Protein AF-C7JFH0-F1 (afdb_monomer_lite)

Radius of gyration: 18.7 Å; chains: 1; bounding box: 42×17×59 Å

pLDDT: mean 82.75, std 14.18, range [43.28, 97.19]

Secondary structure (DSSP, 8-state):
-PPPPHHHHHHHHHHHHHHHHHHHHHHHHHHHHHHHSTTPPTTHHHHHHHHHHHHHHHHHHHHHHHHHHHHHHHHHHHHTT-

Foldseek 3Di:
DPPDDPLVVLLVLLVVLVVVLVVLVVVLVVLVVVLPPPDDDPPSNVVSVVSSVVSVVVSVVSNVSSVVSVVVSVVVVVVVVD

Sequence (82 aa):
MSKMPTDIILIDQAACLDEIQNAMLMMMRELYERMDEQGDPAPTHANAAAWGDGLSWLARSVGNVRDNLKQVAASETKGSAR

Structure (mmCIF, N/CA/C/O backbone):
data_AF-C7JFH0-F1
#
_entry.id   AF-C7JFH0-F1
#
loop_
_atom_site.group_PDB
_atom_site.id
_atom_site.type_symbol
_atom_site.label_atom_id
_atom_site.label_alt_id
_atom_site.label_comp_id
_atom_site.label_asym_id
_atom_site.label_entity_id
_atom_site.label_seq_id
_atom_site.pdbx_PDB_ins_code
_atom_site.Cartn_x
_atom_site.Cartn_y
_atom_site.Cartn_z
_atom_site.occupancy
_atom_site.B_iso_or_equiv
_atom_site.auth_seq_id
_atom_site.auth_comp_id
_atom_site.auth_asym_id
_atom_site.auth_atom_id
_atom_site.pdbx_PDB_model_num
ATOM 1 N N . MET A 1 1 ? -26.073 9.680 19.357 1.00 43.28 1 MET A N 1
ATOM 2 C CA . MET A 1 1 ? -25.231 8.951 18.387 1.00 43.28 1 MET A CA 1
ATOM 3 C C . MET A 1 1 ? -24.496 7.873 19.156 1.00 43.28 1 MET A C 1
ATOM 5 O O . MET A 1 1 ? -23.769 8.220 20.080 1.00 43.28 1 MET A O 1
ATOM 9 N N . SER A 1 2 ? -24.753 6.597 18.864 1.00 51.78 2 SER A N 1
ATOM 10 C CA . SER A 1 2 ? -23.974 5.505 19.457 1.00 51.78 2 SER A CA 1
ATOM 11 C C . SER A 1 2 ? -22.539 5.648 18.952 1.00 51.78 2 SER A C 1
ATOM 13 O O . SER A 1 2 ? -22.334 5.674 17.739 1.00 51.78 2 SER A O 1
ATOM 15 N N . LYS A 1 3 ? -21.565 5.856 19.844 1.00 65.62 3 LYS A N 1
ATOM 16 C CA . LYS A 1 3 ? -20.151 5.863 19.448 1.00 65.62 3 LYS A CA 1
ATOM 17 C C . LYS A 1 3 ? -19.824 4.447 18.989 1.00 65.62 3 LYS A C 1
ATOM 19 O O . LYS A 1 3 ? -20.008 3.515 19.769 1.00 65.62 3 LYS A O 1
ATOM 24 N N . MET A 1 4 ? -19.401 4.287 17.735 1.00 71.88 4 MET A N 1
ATOM 25 C CA . MET A 1 4 ? -18.866 3.003 17.292 1.00 71.88 4 MET A CA 1
ATOM 26 C C . MET A 1 4 ? -17.692 2.625 18.204 1.00 71.88 4 MET A C 1
ATOM 28 O O . MET A 1 4 ? -16.878 3.504 18.509 1.00 71.88 4 MET A O 1
ATOM 32 N N . PRO A 1 5 ? -17.630 1.368 18.667 1.00 81.44 5 PRO A N 1
ATOM 33 C CA . PRO A 1 5 ? -16.486 0.862 19.408 1.00 81.44 5 PRO A CA 1
ATOM 34 C C . PRO A 1 5 ? -15.179 1.137 18.645 1.00 81.44 5 PRO A C 1
ATOM 36 O O . PRO A 1 5 ? -15.098 0.918 17.434 1.00 81.44 5 PRO A O 1
ATOM 39 N N . THR A 1 6 ? -14.187 1.703 19.337 1.00 84.56 6 THR A N 1
ATOM 40 C CA . THR A 1 6 ? -12.908 2.132 18.744 1.00 84.56 6 THR A CA 1
ATOM 41 C C . THR A 1 6 ? -12.176 0.967 18.079 1.00 84.56 6 THR A C 1
ATOM 43 O O . THR A 1 6 ? -11.629 1.128 16.992 1.00 84.56 6 THR A O 1
ATOM 46 N N . ASP A 1 7 ? -12.235 -0.218 18.677 1.00 83.00 7 ASP A N 1
ATOM 47 C CA . ASP A 1 7 ? -11.675 -1.469 18.169 1.00 83.00 7 ASP A CA 1
ATOM 48 C C . ASP A 1 7 ? -12.229 -1.846 16.789 1.00 83.00 7 ASP A C 1
ATOM 50 O O . ASP A 1 7 ? -11.454 -2.209 15.905 1.00 83.00 7 ASP A O 1
ATOM 54 N N . ILE A 1 8 ? -13.537 -1.678 16.563 1.00 85.94 8 ILE A N 1
ATOM 55 C CA . ILE A 1 8 ? -14.165 -1.932 15.256 1.00 85.94 8 ILE A CA 1
ATOM 56 C C . ILE A 1 8 ? -13.588 -0.991 14.196 1.00 85.94 8 ILE A C 1
ATOM 58 O O . ILE A 1 8 ? -13.206 -1.432 13.114 1.00 85.94 8 ILE A O 1
ATOM 62 N N . ILE A 1 9 ? -13.450 0.298 14.523 1.00 89.62 9 ILE A N 1
ATOM 63 C CA . ILE A 1 9 ? -12.865 1.284 13.606 1.00 89.62 9 ILE A CA 1
ATOM 64 C C . ILE A 1 9 ? -11.413 0.910 13.284 1.00 89.62 9 ILE A C 1
ATOM 66 O O . ILE A 1 9 ? -11.011 0.949 12.124 1.00 89.62 9 ILE A O 1
ATOM 70 N N . LEU A 1 10 ? -10.618 0.532 14.288 1.00 89.75 10 LEU A N 1
ATOM 71 C CA . LEU A 1 10 ? -9.213 0.163 14.096 1.00 89.75 10 LEU A CA 1
ATOM 72 C C . LEU A 1 10 ? -9.051 -1.089 13.220 1.00 89.75 10 LEU A C 1
ATOM 74 O O . LEU A 1 10 ? -8.138 -1.135 12.393 1.00 89.75 10 LEU A O 1
ATOM 78 N N . ILE A 1 11 ? -9.934 -2.081 13.373 1.00 90.12 11 ILE A N 1
ATOM 79 C CA . ILE A 1 11 ? -9.952 -3.297 12.547 1.00 90.12 11 ILE A CA 1
ATOM 80 C C . ILE A 1 11 ? -10.284 -2.956 11.090 1.00 90.12 11 ILE A C 1
ATOM 82 O O . ILE A 1 11 ? -9.551 -3.379 10.194 1.00 90.12 11 ILE A O 1
ATOM 86 N N . ASP A 1 12 ? -11.318 -2.148 10.850 1.00 93.12 12 ASP A N 1
ATOM 87 C CA . ASP A 1 12 ? -11.711 -1.730 9.498 1.00 93.12 12 ASP A CA 1
ATOM 88 C C . ASP A 1 12 ? -10.605 -0.920 8.807 1.00 93.12 12 ASP A C 1
ATOM 90 O O . ASP A 1 12 ? -10.282 -1.152 7.640 1.00 93.12 12 ASP A O 1
ATOM 94 N N . GLN A 1 13 ? -9.958 -0.000 9.531 1.00 94.38 13 GLN A N 1
ATOM 95 C CA . GLN A 1 13 ? -8.823 0.751 8.989 1.00 94.38 13 GLN A CA 1
ATOM 96 C C . GLN A 1 13 ? -7.642 -0.170 8.658 1.00 94.38 13 GLN A C 1
ATOM 98 O O . GLN A 1 13 ? -6.995 0.004 7.627 1.00 94.38 13 GLN A O 1
ATOM 103 N N . ALA A 1 14 ? -7.370 -1.181 9.487 1.00 94.31 14 ALA A N 1
ATOM 104 C CA . ALA A 1 14 ? -6.331 -2.159 9.190 1.00 94.31 14 ALA A CA 1
ATOM 105 C C . ALA A 1 14 ? -6.661 -3.008 7.948 1.00 94.31 14 ALA A C 1
ATOM 107 O O . ALA A 1 14 ? -5.751 -3.334 7.189 1.00 94.31 14 ALA A O 1
ATOM 108 N N . ALA A 1 15 ? -7.931 -3.347 7.709 1.00 94.62 15 ALA A N 1
ATOM 109 C CA . ALA A 1 15 ? -8.347 -4.030 6.484 1.00 94.62 15 ALA A CA 1
ATOM 110 C C . ALA A 1 15 ? -8.136 -3.143 5.243 1.00 94.62 15 ALA A C 1
ATOM 112 O O . ALA A 1 15 ? -7.511 -3.576 4.280 1.00 94.62 15 ALA A O 1
ATOM 113 N N . CYS A 1 16 ? -8.539 -1.872 5.306 1.00 96.25 16 CYS A N 1
ATOM 114 C CA . CYS A 1 16 ? -8.314 -0.904 4.227 1.00 96.25 16 CYS A CA 1
ATOM 115 C C . CYS A 1 16 ? -6.818 -0.733 3.895 1.00 96.25 16 CYS A C 1
ATOM 117 O O . CYS A 1 16 ? -6.415 -0.735 2.731 1.00 96.25 16 CYS A O 1
ATOM 119 N N . LEU A 1 17 ? -5.955 -0.645 4.913 1.00 96.50 17 LEU A N 1
ATOM 120 C CA . LEU A 1 17 ? -4.507 -0.562 4.699 1.00 96.50 17 LEU A CA 1
ATOM 121 C C . LEU A 1 17 ? -3.919 -1.846 4.094 1.00 96.50 17 LEU A C 1
ATOM 123 O O . LEU A 1 17 ? -2.930 -1.766 3.368 1.00 96.50 17 LEU A O 1
ATOM 127 N N . ASP A 1 18 ? -4.513 -3.011 4.362 1.00 96.12 18 ASP A N 1
ATOM 128 C CA . ASP A 1 18 ? -4.131 -4.273 3.721 1.00 96.12 18 ASP A CA 1
ATOM 129 C C . ASP A 1 18 ? -4.415 -4.239 2.214 1.00 96.12 18 ASP A C 1
ATOM 131 O O . ASP A 1 18 ? -3.533 -4.523 1.405 1.00 96.12 18 ASP A O 1
ATOM 135 N N . GLU A 1 19 ? -5.614 -3.796 1.831 1.00 96.69 19 GLU A N 1
ATOM 136 C CA . GLU A 1 19 ? -6.013 -3.626 0.430 1.00 96.69 19 GLU A CA 1
ATOM 137 C C . GLU A 1 19 ? -5.098 -2.635 -0.302 1.00 96.69 19 GLU A C 1
ATOM 139 O O . GLU A 1 19 ? -4.613 -2.919 -1.399 1.00 96.69 19 GLU A O 1
ATOM 144 N N . ILE A 1 20 ? -4.791 -1.502 0.336 1.00 96.12 20 ILE A N 1
ATOM 145 C CA . ILE A 1 20 ? -3.870 -0.490 -0.192 1.00 96.12 20 ILE A CA 1
ATOM 146 C C . ILE A 1 20 ? -2.455 -1.066 -0.366 1.00 96.12 20 ILE A C 1
ATOM 148 O O . ILE A 1 20 ? -1.824 -0.850 -1.404 1.00 96.12 20 ILE A O 1
ATOM 152 N N . GLN A 1 21 ? -1.946 -1.811 0.622 1.00 95.75 21 GLN A N 1
ATOM 153 C CA . GLN A 1 21 ? -0.638 -2.461 0.523 1.00 95.75 21 GLN A CA 1
ATOM 154 C C . GLN A 1 21 ? -0.606 -3.456 -0.643 1.00 95.75 21 GLN A C 1
ATOM 156 O O . GLN A 1 21 ? 0.335 -3.436 -1.437 1.00 95.75 21 GLN A O 1
ATOM 161 N N . ASN A 1 22 ? -1.641 -4.285 -0.782 1.00 94.69 22 ASN A N 1
ATOM 162 C CA . ASN A 1 22 ? -1.743 -5.268 -1.858 1.00 94.69 22 ASN A CA 1
ATOM 163 C C . ASN A 1 22 ? -1.794 -4.596 -3.239 1.00 94.69 22 ASN A C 1
ATOM 165 O O . ASN A 1 22 ? -1.071 -5.014 -4.145 1.00 94.69 22 ASN A O 1
ATOM 169 N N . ALA A 1 23 ? -2.558 -3.510 -3.389 1.00 95.19 23 ALA A N 1
ATOM 170 C CA . ALA A 1 23 ? -2.598 -2.733 -4.628 1.00 95.19 23 ALA A CA 1
ATOM 171 C C . ALA A 1 23 ? -1.216 -2.165 -4.999 1.00 95.19 23 ALA A C 1
ATOM 173 O O . ALA A 1 23 ? -0.808 -2.235 -6.159 1.00 95.19 23 ALA A O 1
ATOM 174 N N . MET A 1 24 ? -0.457 -1.660 -4.020 1.00 93.94 24 MET A N 1
ATOM 175 C CA . MET A 1 24 ? 0.912 -1.186 -4.253 1.00 93.94 24 MET A CA 1
ATOM 176 C C . MET A 1 24 ? 1.857 -2.301 -4.705 1.00 93.94 24 MET A C 1
ATOM 178 O O . MET A 1 24 ? 2.643 -2.086 -5.626 1.00 93.94 24 MET A O 1
ATOM 182 N N . LEU A 1 25 ? 1.761 -3.495 -4.113 1.00 92.00 25 LEU A N 1
ATOM 183 C CA . LEU A 1 25 ? 2.563 -4.650 -4.529 1.00 92.00 25 LEU A CA 1
ATOM 184 C C . LEU A 1 25 ? 2.216 -5.108 -5.953 1.00 92.00 25 LEU A C 1
ATOM 186 O O . LEU A 1 25 ? 3.115 -5.453 -6.720 1.00 92.00 25 LEU A O 1
ATOM 190 N N . MET A 1 26 ? 0.936 -5.065 -6.334 1.00 92.31 26 MET A N 1
ATOM 191 C CA . MET A 1 26 ? 0.502 -5.369 -7.702 1.00 92.31 26 MET A CA 1
ATOM 192 C C . MET A 1 26 ? 1.040 -4.354 -8.716 1.00 92.31 26 MET A C 1
ATOM 194 O O . MET A 1 26 ? 1.565 -4.755 -9.750 1.00 92.31 26 MET A O 1
ATOM 198 N N . MET A 1 27 ? 0.970 -3.053 -8.412 1.00 89.88 27 MET A N 1
ATOM 199 C CA . MET A 1 27 ? 1.540 -2.013 -9.280 1.00 89.88 27 MET A CA 1
ATOM 200 C C . MET A 1 27 ? 3.056 -2.155 -9.426 1.00 89.88 27 MET A C 1
ATOM 202 O O . MET A 1 27 ? 3.591 -1.985 -10.516 1.00 89.88 27 MET A O 1
ATOM 206 N N . MET A 1 28 ? 3.748 -2.492 -8.338 1.00 89.12 28 MET A N 1
ATOM 207 C CA . MET A 1 28 ? 5.189 -2.723 -8.358 1.00 89.12 28 MET A CA 1
ATOM 208 C C . MET A 1 28 ? 5.553 -3.904 -9.266 1.00 89.12 28 MET A C 1
ATOM 210 O O . MET A 1 28 ? 6.492 -3.812 -10.051 1.00 89.12 28 MET A O 1
ATOM 214 N N . ARG A 1 29 ? 4.785 -4.997 -9.194 1.00 86.88 29 ARG A N 1
ATOM 215 C CA . ARG A 1 29 ? 4.953 -6.154 -10.077 1.00 86.88 29 ARG A CA 1
ATOM 216 C C . ARG A 1 29 ? 4.775 -5.776 -11.549 1.00 86.88 29 ARG A C 1
ATOM 218 O O . ARG A 1 29 ? 5.640 -6.106 -12.346 1.00 86.88 29 ARG A O 1
ATOM 225 N N . GLU A 1 30 ? 3.707 -5.055 -11.882 1.00 85.44 30 GLU A N 1
ATOM 226 C CA . GLU A 1 30 ? 3.439 -4.595 -13.253 1.00 85.44 30 GLU A CA 1
ATOM 227 C C . GLU A 1 30 ? 4.576 -3.708 -13.788 1.00 85.44 30 GLU A C 1
ATOM 229 O O . GLU A 1 30 ? 4.984 -3.838 -14.939 1.00 85.44 30 GLU A O 1
ATOM 234 N N . LEU A 1 31 ? 5.120 -2.817 -12.949 1.00 83.19 31 LEU A N 1
ATOM 235 C CA . LEU A 1 31 ? 6.254 -1.971 -13.327 1.00 83.19 31 LEU A CA 1
ATOM 236 C C . LEU A 1 31 ? 7.499 -2.797 -13.658 1.00 83.19 31 LEU A C 1
ATOM 238 O O . LEU A 1 31 ? 8.135 -2.532 -14.674 1.00 83.19 31 LEU A O 1
ATOM 242 N N . TYR A 1 32 ? 7.835 -3.795 -12.837 1.00 79.12 32 TYR A N 1
ATOM 243 C CA . TYR A 1 32 ? 8.986 -4.660 -13.104 1.00 79.12 32 TYR A CA 1
ATOM 244 C C . TYR A 1 32 ? 8.768 -5.568 -14.320 1.00 79.12 32 TYR A C 1
ATOM 246 O O . TYR A 1 32 ? 9.675 -5.702 -15.132 1.00 79.12 32 TYR A O 1
ATOM 254 N N . GLU A 1 33 ? 7.569 -6.129 -14.500 1.00 81.56 33 GLU A N 1
ATOM 255 C CA . GLU A 1 33 ? 7.250 -6.955 -15.674 1.00 81.56 33 GLU A CA 1
ATOM 256 C C . GLU A 1 33 ? 7.409 -6.152 -16.977 1.00 81.56 33 GLU A C 1
ATOM 258 O O . GLU A 1 33 ? 8.039 -6.631 -17.917 1.00 81.56 33 GLU A O 1
ATOM 263 N N . ARG A 1 34 ? 6.961 -4.889 -17.006 1.00 75.25 34 ARG A N 1
ATOM 264 C CA . ARG A 1 34 ? 7.168 -3.990 -18.158 1.00 75.25 34 ARG A CA 1
ATOM 265 C C . ARG A 1 34 ? 8.618 -3.562 -18.360 1.00 75.25 34 ARG A C 1
ATOM 267 O O . ARG A 1 34 ? 9.009 -3.273 -19.484 1.00 75.25 34 ARG A O 1
ATOM 274 N N . MET A 1 35 ? 9.419 -3.498 -17.296 1.00 70.56 35 MET A N 1
ATOM 275 C CA . MET A 1 35 ? 10.858 -3.247 -17.421 1.00 70.56 35 MET A CA 1
ATOM 276 C C . MET A 1 35 ? 11.602 -4.431 -18.043 1.00 70.56 35 MET A C 1
ATOM 278 O O . MET A 1 35 ? 12.631 -4.217 -18.677 1.00 70.56 35 MET A O 1
ATOM 282 N N . ASP A 1 36 ? 11.121 -5.657 -17.856 1.00 69.12 36 ASP A N 1
ATOM 283 C CA . ASP A 1 36 ? 11.748 -6.857 -18.417 1.00 69.12 36 ASP A CA 1
ATOM 284 C C . ASP A 1 36 ? 11.316 -7.126 -19.874 1.00 69.12 36 ASP A C 1
ATOM 286 O O . ASP A 1 36 ? 11.987 -7.873 -20.596 1.00 69.12 36 ASP A O 1
ATOM 290 N N . GLU A 1 37 ? 10.235 -6.492 -20.346 1.00 70.75 37 GLU A N 1
ATOM 291 C CA . GLU A 1 37 ? 9.837 -6.497 -21.756 1.00 70.75 37 GLU A CA 1
ATOM 292 C C . GLU A 1 37 ? 10.896 -5.765 -22.604 1.00 70.75 37 GLU A C 1
ATOM 294 O O . GLU A 1 37 ? 10.976 -4.538 -22.659 1.00 70.75 37 GLU A O 1
ATOM 299 N N . GLN A 1 38 ? 11.763 -6.546 -23.259 1.00 55.78 38 GLN A N 1
ATOM 300 C CA . GLN A 1 38 ? 12.859 -6.058 -24.100 1.00 55.78 38 GLN A CA 1
ATOM 301 C C . GLN A 1 38 ? 12.347 -5.107 -25.195 1.00 55.78 38 GLN A C 1
ATOM 303 O O . GLN A 1 38 ? 11.836 -5.547 -26.225 1.00 55.78 38 GLN A O 1
ATOM 308 N N . GLY A 1 39 ? 12.522 -3.798 -25.000 1.00 61.44 39 GLY A N 1
ATOM 309 C CA . GLY A 1 39 ? 12.164 -2.802 -26.013 1.00 61.44 39 GLY A CA 1
ATOM 310 C C . GLY A 1 39 ? 12.057 -1.354 -25.538 1.00 61.44 39 GLY A C 1
ATOM 311 O O . GLY A 1 39 ? 12.025 -0.464 -26.388 1.00 61.44 39 GLY A O 1
ATOM 312 N N . ASP A 1 40 ? 12.020 -1.090 -24.230 1.00 60.31 40 ASP A N 1
ATOM 313 C CA . ASP A 1 40 ? 11.839 0.272 -23.716 1.00 60.31 40 ASP A CA 1
ATOM 314 C C . ASP A 1 40 ? 13.170 1.070 -23.740 1.00 60.31 40 ASP A C 1
ATOM 316 O O . ASP A 1 40 ? 14.176 0.636 -23.172 1.00 60.31 40 ASP A O 1
ATOM 320 N N . PRO A 1 41 ? 13.263 2.222 -24.433 1.00 61.75 41 PRO A N 1
ATOM 321 C CA . PRO A 1 41 ? 14.496 3.005 -24.466 1.00 61.75 41 PRO A CA 1
ATOM 322 C C . PRO A 1 41 ? 14.831 3.598 -23.086 1.00 61.75 41 PRO A C 1
ATOM 324 O O . PRO A 1 41 ? 13.980 4.145 -22.391 1.00 61.75 41 PRO A O 1
ATOM 327 N N . ALA A 1 42 ? 16.106 3.593 -22.685 1.00 55.19 42 ALA A N 1
ATOM 328 C CA . ALA A 1 42 ? 16.552 4.432 -21.566 1.00 55.19 42 ALA A CA 1
ATOM 329 C C . ALA A 1 42 ? 16.207 5.904 -21.895 1.00 55.19 42 ALA A C 1
ATOM 331 O O . ALA A 1 42 ? 16.636 6.378 -22.951 1.00 55.19 42 ALA A O 1
ATOM 332 N N . PRO A 1 43 ? 15.405 6.624 -21.076 1.00 58.28 43 PRO A N 1
ATOM 333 C CA . PRO A 1 43 ? 15.430 6.661 -19.606 1.00 58.28 43 PRO A CA 1
ATOM 334 C C . PRO A 1 43 ? 14.249 5.990 -18.866 1.00 58.28 43 PRO A C 1
ATOM 336 O O . PRO A 1 43 ? 14.143 6.144 -17.645 1.00 58.28 43 PRO A O 1
ATOM 339 N N . THR A 1 44 ? 13.369 5.245 -19.543 1.00 65.12 44 THR A N 1
ATOM 340 C CA . THR A 1 44 ? 12.154 4.675 -18.925 1.00 65.12 44 THR A CA 1
ATOM 341 C C . THR A 1 44 ? 12.468 3.649 -17.824 1.00 65.12 44 THR A C 1
ATOM 343 O O . THR A 1 44 ? 11.833 3.675 -16.771 1.00 65.12 44 THR A O 1
ATOM 346 N N . HIS A 1 45 ? 13.533 2.848 -17.973 1.00 64.50 45 HIS A N 1
ATOM 347 C CA . HIS A 1 45 ? 13.990 1.896 -16.944 1.00 64.50 45 HIS A CA 1
ATOM 348 C C . HIS A 1 45 ? 14.471 2.561 -15.645 1.00 64.50 45 HIS A C 1
ATOM 350 O O . HIS A 1 45 ? 14.154 2.086 -14.558 1.00 64.50 45 HIS A O 1
ATOM 356 N N . ALA A 1 46 ? 15.233 3.658 -15.734 1.00 67.88 46 ALA A N 1
ATOM 357 C CA . ALA A 1 46 ? 15.734 4.363 -14.549 1.00 67.88 46 ALA A CA 1
ATOM 358 C C . ALA A 1 46 ? 14.578 4.988 -13.752 1.00 67.88 46 ALA A C 1
ATOM 360 O O . ALA A 1 46 ? 14.574 4.956 -12.522 1.00 67.88 46 ALA A O 1
ATOM 361 N N . ASN A 1 47 ? 13.564 5.490 -14.461 1.00 77.75 47 ASN A N 1
ATOM 362 C CA . ASN A 1 47 ? 12.340 5.991 -13.848 1.00 77.75 47 ASN A CA 1
ATOM 363 C C . ASN A 1 47 ? 11.528 4.857 -13.210 1.00 77.75 47 ASN A C 1
ATOM 365 O O . ASN A 1 47 ? 11.092 4.995 -12.072 1.00 77.75 47 ASN A O 1
ATOM 369 N N . ALA A 1 48 ? 11.342 3.733 -13.904 1.00 77.88 48 ALA A N 1
ATOM 370 C CA . ALA A 1 48 ? 10.577 2.600 -13.392 1.00 77.88 48 ALA A CA 1
ATOM 371 C C . ALA A 1 48 ? 11.235 1.945 -12.161 1.00 77.88 48 ALA A C 1
ATOM 373 O O . ALA A 1 48 ? 10.536 1.641 -11.197 1.00 77.88 48 ALA A O 1
ATOM 374 N N . ALA A 1 49 ? 12.569 1.843 -12.127 1.00 81.38 49 ALA A N 1
ATOM 375 C CA . ALA A 1 49 ? 13.306 1.403 -10.941 1.00 81.38 49 ALA A CA 1
ATOM 376 C C . ALA A 1 49 ? 13.059 2.328 -9.735 1.00 81.38 49 ALA A C 1
ATOM 378 O O . ALA A 1 49 ? 12.707 1.854 -8.656 1.00 81.38 49 ALA A O 1
ATOM 379 N N . ALA A 1 50 ? 13.151 3.649 -9.930 1.00 85.75 50 ALA A N 1
ATOM 380 C CA . ALA A 1 50 ? 12.876 4.625 -8.874 1.00 85.75 50 ALA A CA 1
ATOM 381 C C . ALA A 1 50 ? 11.417 4.563 -8.376 1.00 85.75 50 ALA A C 1
ATOM 383 O O . ALA A 1 50 ? 11.162 4.688 -7.176 1.00 85.75 50 ALA A O 1
ATOM 384 N N . TRP A 1 51 ? 10.454 4.332 -9.276 1.00 86.81 51 TRP A N 1
ATOM 385 C CA . TRP A 1 51 ? 9.056 4.096 -8.904 1.00 86.81 51 TRP A CA 1
ATOM 386 C C . TRP A 1 51 ? 8.876 2.795 -8.111 1.00 86.81 51 TRP A C 1
ATOM 388 O O . TRP A 1 51 ? 8.144 2.795 -7.120 1.00 86.81 51 TRP A O 1
ATOM 398 N N . GLY A 1 52 ? 9.560 1.714 -8.497 1.00 88.25 52 GLY A N 1
ATOM 399 C CA . GLY A 1 52 ? 9.564 0.442 -7.770 1.00 88.25 52 GLY A CA 1
ATOM 400 C C . GLY A 1 52 ? 10.116 0.572 -6.347 1.00 88.25 52 GLY A C 1
ATOM 401 O O . GLY A 1 52 ? 9.494 0.090 -5.395 1.00 88.25 52 GLY A O 1
ATOM 402 N N . ASP A 1 53 ? 11.216 1.308 -6.173 1.00 89.94 53 ASP A N 1
ATOM 403 C CA . ASP A 1 53 ? 11.791 1.611 -4.855 1.00 89.94 53 ASP A CA 1
ATOM 404 C C . ASP A 1 53 ? 10.830 2.449 -3.994 1.00 89.94 53 ASP A C 1
ATOM 406 O O . ASP A 1 53 ? 10.605 2.149 -2.815 1.00 89.94 53 ASP A O 1
ATOM 410 N N . GLY A 1 54 ? 10.205 3.473 -4.588 1.00 91.94 54 GLY A N 1
ATOM 411 C CA . GLY A 1 54 ? 9.200 4.299 -3.917 1.00 91.94 54 GLY A CA 1
ATOM 412 C C . GLY A 1 54 ? 7.979 3.494 -3.459 1.00 91.94 54 GLY A C 1
ATOM 413 O O . GLY A 1 54 ? 7.549 3.617 -2.309 1.00 91.94 54 GLY A O 1
ATOM 414 N N . LEU A 1 55 ? 7.451 2.621 -4.324 1.00 92.56 55 LEU A N 1
ATOM 415 C CA . LEU A 1 55 ? 6.338 1.723 -3.997 1.00 92.56 55 LEU A CA 1
ATOM 416 C C . LEU A 1 55 ? 6.715 0.708 -2.918 1.00 92.56 55 LEU A C 1
ATOM 418 O O . LEU A 1 55 ? 5.923 0.473 -2.006 1.00 92.56 55 LEU A O 1
ATOM 422 N N . SER A 1 56 ? 7.931 0.162 -2.964 1.00 92.31 56 SER A N 1
ATOM 423 C CA . SER A 1 56 ? 8.449 -0.741 -1.930 1.00 92.31 56 SER A CA 1
ATOM 424 C C . SER A 1 56 ? 8.470 -0.070 -0.556 1.00 92.31 56 SER A C 1
ATOM 426 O O . SER A 1 56 ? 8.021 -0.646 0.443 1.00 92.31 56 SER A O 1
ATOM 428 N N . TRP A 1 57 ? 8.959 1.172 -0.491 1.00 95.62 57 TRP A N 1
ATOM 429 C CA . TRP A 1 57 ? 9.000 1.945 0.748 1.00 95.62 57 TRP A CA 1
ATOM 430 C C . TRP A 1 57 ? 7.594 2.271 1.276 1.00 95.62 57 TRP A C 1
ATOM 432 O O . TRP A 1 57 ? 7.327 2.101 2.473 1.00 95.62 57 TRP A O 1
ATOM 442 N N . LEU A 1 58 ? 6.673 2.680 0.397 1.00 95.56 58 LEU A N 1
ATOM 443 C CA . LEU A 1 58 ? 5.286 2.978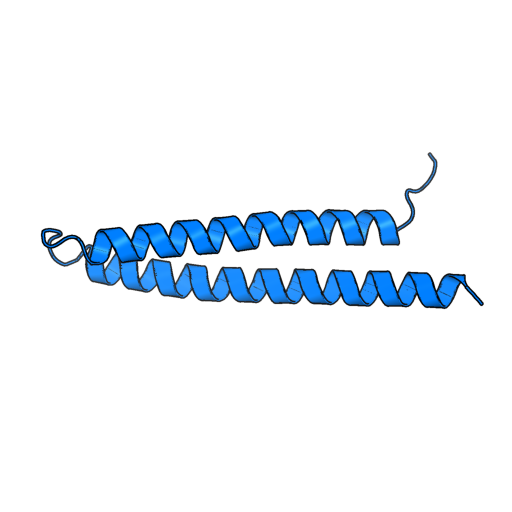 0.763 1.00 95.56 58 LEU A CA 1
ATOM 444 C C . LEU A 1 58 ? 4.544 1.732 1.258 1.00 95.56 58 LEU A C 1
ATOM 446 O O . LEU A 1 58 ? 3.932 1.774 2.326 1.00 95.56 58 LEU A O 1
ATOM 450 N N . ALA A 1 59 ? 4.650 0.609 0.544 1.00 95.06 59 ALA A N 1
ATOM 451 C CA . ALA A 1 59 ? 4.019 -0.651 0.925 1.00 95.06 59 ALA A CA 1
ATOM 452 C C . ALA A 1 59 ? 4.492 -1.122 2.308 1.00 95.06 59 ALA A C 1
ATOM 454 O O . ALA A 1 59 ? 3.684 -1.562 3.129 1.00 95.06 59 ALA A O 1
ATOM 455 N N . ARG A 1 60 ? 5.789 -0.980 2.611 1.00 96.00 60 ARG A N 1
ATOM 456 C CA . ARG A 1 60 ? 6.337 -1.297 3.939 1.00 96.00 60 ARG A CA 1
ATOM 457 C C . ARG A 1 60 ? 5.803 -0.362 5.022 1.00 96.00 60 ARG A C 1
ATOM 459 O O . ARG A 1 60 ? 5.456 -0.817 6.109 1.00 96.00 60 ARG A O 1
ATOM 466 N N . SER A 1 61 ? 5.724 0.931 4.725 1.00 96.88 61 SER A N 1
ATOM 467 C CA . SER A 1 61 ? 5.232 1.946 5.661 1.00 96.88 61 SER A CA 1
ATOM 468 C C . SER A 1 61 ? 3.759 1.723 6.009 1.00 96.88 61 SER A C 1
ATOM 470 O O . SER A 1 61 ? 3.397 1.734 7.185 1.00 96.88 61 SER A O 1
ATOM 472 N N . VAL A 1 62 ? 2.927 1.423 5.009 1.00 96.88 62 VAL A N 1
ATOM 473 C CA . VAL A 1 62 ? 1.513 1.070 5.201 1.00 96.88 62 VAL A CA 1
ATOM 474 C C . VAL A 1 62 ? 1.362 -0.222 6.002 1.00 96.88 62 VAL A C 1
ATOM 476 O O . VAL A 1 62 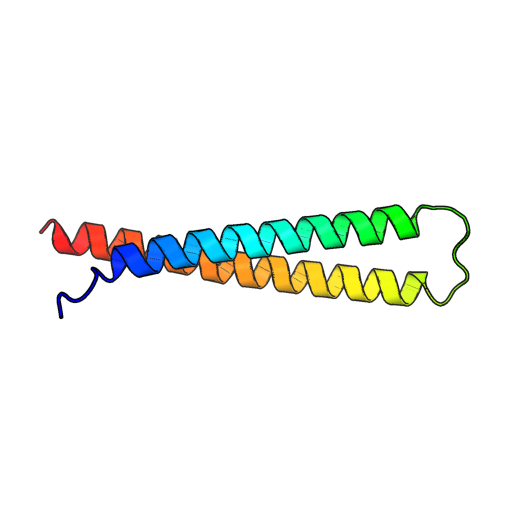? 0.586 -0.246 6.957 1.00 96.88 62 VAL A O 1
ATOM 479 N N . GLY A 1 63 ? 2.149 -1.258 5.691 1.00 95.56 63 GLY A N 1
ATOM 480 C CA . GLY A 1 63 ? 2.168 -2.502 6.467 1.00 95.56 63 GLY A CA 1
ATOM 481 C C . GLY A 1 63 ? 2.490 -2.270 7.948 1.00 95.56 63 GLY A C 1
ATOM 482 O O . GLY A 1 63 ? 1.792 -2.783 8.818 1.00 95.56 63 GLY A O 1
ATOM 483 N N . ASN A 1 64 ? 3.469 -1.411 8.249 1.00 97.19 64 ASN A N 1
ATOM 484 C CA . ASN A 1 64 ? 3.805 -1.055 9.630 1.00 97.19 64 ASN A CA 1
ATOM 485 C C . ASN A 1 64 ? 2.642 -0.355 10.352 1.00 97.19 64 ASN A C 1
ATOM 487 O O . ASN A 1 64 ? 2.367 -0.658 11.512 1.00 97.19 64 ASN A O 1
ATOM 491 N N . VAL A 1 65 ? 1.952 0.588 9.699 1.00 96.38 65 VAL A N 1
ATOM 492 C CA . VAL A 1 65 ? 0.788 1.265 10.300 1.00 96.38 65 VAL A CA 1
ATOM 493 C C . VAL A 1 65 ? -0.341 0.264 10.542 1.00 96.38 65 VAL A C 1
ATOM 495 O O . VAL A 1 65 ? -0.869 0.209 11.651 1.00 96.38 65 VAL A O 1
ATOM 498 N N . ARG A 1 66 ? -0.656 -0.580 9.552 1.00 96.38 66 ARG A N 1
ATOM 499 C CA . ARG A 1 66 ? -1.648 -1.659 9.668 1.00 96.38 66 ARG A CA 1
ATOM 500 C C . ARG A 1 66 ? -1.371 -2.552 10.874 1.00 96.38 66 ARG A C 1
ATOM 502 O O . ARG A 1 66 ? -2.277 -2.840 11.656 1.00 96.38 66 ARG A O 1
ATOM 509 N N . ASP A 1 67 ? -0.130 -2.997 11.025 1.00 95.44 67 ASP A N 1
ATOM 510 C CA . ASP A 1 67 ? 0.244 -3.932 12.084 1.00 95.44 67 ASP A CA 1
ATOM 511 C C . ASP A 1 67 ? 0.168 -3.271 13.467 1.00 95.44 67 ASP A C 1
ATOM 513 O O . ASP A 1 67 ? -0.313 -3.892 14.416 1.00 95.44 67 ASP A O 1
ATOM 517 N N . ASN A 1 68 ? 0.530 -1.988 13.573 1.00 94.44 68 ASN A N 1
ATOM 518 C CA . ASN A 1 68 ? 0.325 -1.209 14.795 1.00 94.44 68 ASN A CA 1
ATOM 519 C C . ASN A 1 68 ? -1.165 -1.061 15.143 1.00 94.44 68 ASN A C 1
ATOM 521 O O . ASN A 1 68 ? -1.536 -1.251 16.299 1.00 94.44 68 ASN A O 1
ATOM 525 N N . LEU A 1 69 ? -2.039 -0.792 14.164 1.00 92.69 69 LEU A N 1
ATOM 526 C CA . LEU A 1 69 ? -3.488 -0.715 14.404 1.00 92.69 69 LEU A CA 1
ATOM 527 C C . LEU A 1 69 ? -4.047 -2.043 14.931 1.00 92.69 69 LEU A C 1
ATOM 529 O O . LEU A 1 69 ? -4.793 -2.048 15.911 1.00 92.69 69 LEU A O 1
ATOM 533 N N . LYS A 1 70 ? -3.629 -3.176 14.348 1.00 91.94 70 LYS A N 1
ATOM 534 C CA . LYS A 1 70 ? -4.009 -4.519 14.825 1.00 91.94 70 LYS A CA 1
ATOM 535 C C . LYS A 1 70 ? -3.543 -4.768 16.265 1.00 91.94 70 LYS A C 1
ATOM 537 O O . LYS A 1 70 ? -4.293 -5.330 17.062 1.00 91.94 70 LYS A O 1
ATOM 542 N N . GLN A 1 71 ? -2.330 -4.337 16.619 1.00 91.94 71 GLN A N 1
ATOM 543 C CA . GLN A 1 71 ? -1.804 -4.467 17.984 1.00 91.94 71 GLN A CA 1
ATOM 544 C C . GLN A 1 71 ? -2.577 -3.617 18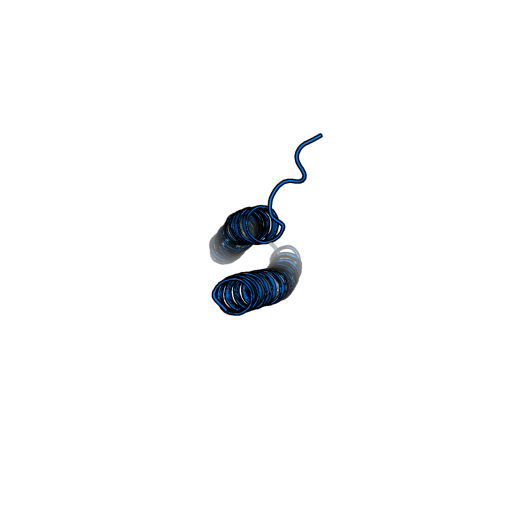.999 1.00 91.94 71 GLN A C 1
ATOM 546 O O . GLN A 1 71 ? -2.867 -4.096 20.101 1.00 91.94 71 GLN A O 1
ATOM 551 N N . VAL A 1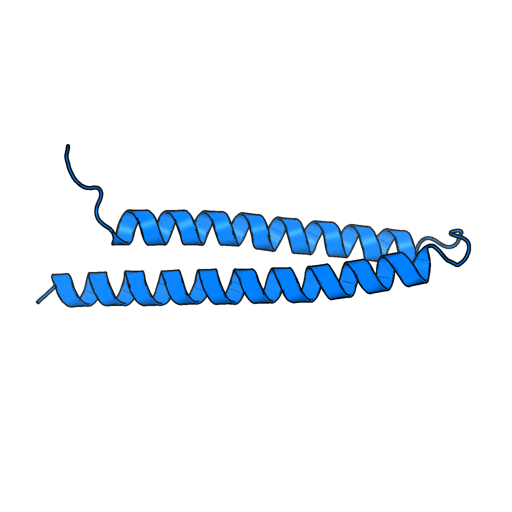 72 ? -2.938 -2.382 18.637 1.00 90.62 72 VAL A N 1
ATOM 552 C CA . VAL A 1 72 ? -3.750 -1.503 19.492 1.00 90.62 72 VAL A CA 1
ATOM 553 C C . VAL A 1 72 ? -5.137 -2.109 19.708 1.00 90.62 72 VAL A C 1
ATOM 555 O O . VAL A 1 72 ? -5.530 -2.299 20.857 1.00 90.62 72 VAL A O 1
ATOM 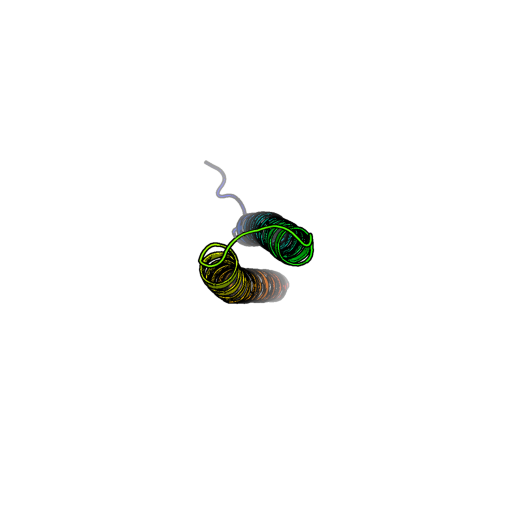558 N N . ALA A 1 73 ? -5.823 -2.528 18.640 1.00 88.62 73 ALA A N 1
ATOM 559 C CA . ALA A 1 73 ? -7.143 -3.161 18.736 1.00 88.62 73 ALA A CA 1
ATOM 560 C C . ALA A 1 73 ? -7.128 -4.422 19.627 1.00 88.62 73 ALA A C 1
ATOM 562 O O . ALA A 1 73 ? -7.989 -4.610 20.492 1.00 88.62 73 ALA A O 1
ATOM 563 N N . ALA A 1 74 ? -6.099 -5.266 19.486 1.00 87.00 74 ALA A N 1
ATOM 564 C CA . ALA A 1 74 ? -5.926 -6.452 20.325 1.00 87.00 74 ALA A CA 1
ATOM 565 C C . ALA A 1 74 ? -5.673 -6.112 21.808 1.00 87.00 74 ALA A C 1
ATOM 567 O O . ALA A 1 74 ? -6.050 -6.882 22.697 1.00 87.00 74 ALA A O 1
ATOM 568 N N . SER A 1 75 ? -5.033 -4.975 22.086 1.00 86.62 75 SER A N 1
ATOM 569 C CA . SER A 1 75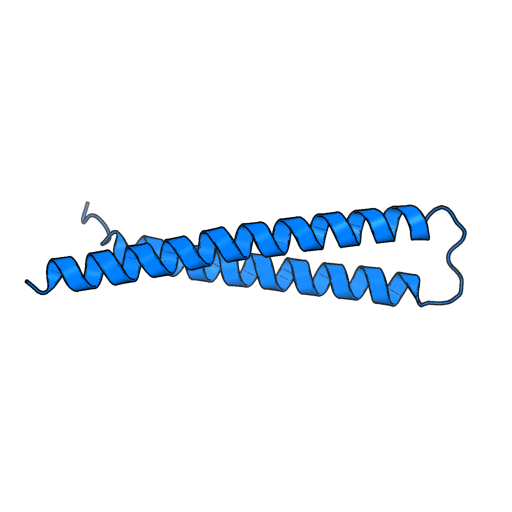 ? -4.756 -4.507 23.448 1.00 86.62 75 SER A CA 1
ATOM 570 C C . SER A 1 75 ? -6.007 -3.933 24.116 1.00 86.62 75 SER A C 1
ATOM 572 O O . SER A 1 75 ? -6.263 -4.242 25.280 1.00 86.62 75 SER A O 1
ATOM 574 N N . GLU A 1 76 ? -6.827 -3.176 23.380 1.00 80.25 76 GLU A N 1
ATOM 575 C CA . GLU A 1 76 ? -8.111 -2.655 23.876 1.00 80.25 76 GLU A CA 1
ATOM 576 C C . GLU A 1 76 ? -9.089 -3.789 24.212 1.00 80.25 76 GLU A C 1
ATOM 578 O O . GLU A 1 76 ? -9.686 -3.801 25.290 1.00 80.25 76 GLU A O 1
ATOM 583 N N . THR A 1 77 ? -9.159 -4.812 23.354 1.00 74.31 77 THR A N 1
ATOM 584 C CA . THR A 1 77 ? -10.013 -5.992 23.575 1.00 74.31 77 THR A CA 1
ATOM 585 C C . THR A 1 77 ? -9.642 -6.733 24.869 1.00 74.31 77 THR A C 1
ATOM 587 O O . THR A 1 77 ? -10.513 -7.167 25.621 1.00 74.31 77 THR A O 1
ATOM 590 N N . LYS A 1 78 ? -8.341 -6.848 25.181 1.00 71.62 78 LYS A N 1
ATOM 591 C CA . LYS A 1 78 ? -7.862 -7.468 26.432 1.00 71.62 78 LYS A CA 1
ATOM 592 C C . LYS A 1 78 ? -8.126 -6.605 27.667 1.00 71.62 78 LYS A C 1
ATOM 594 O O . LYS A 1 78 ? -8.334 -7.156 28.745 1.00 71.62 78 LYS A O 1
ATOM 599 N N . GLY A 1 79 ? -8.095 -5.279 27.524 1.00 62.88 79 GLY A N 1
ATOM 600 C CA . GLY A 1 79 ? -8.386 -4.335 28.605 1.00 62.88 79 GLY A CA 1
ATOM 601 C C . GLY A 1 79 ? -9.861 -4.322 29.005 1.00 62.88 79 GLY A C 1
ATOM 602 O O . GLY A 1 79 ? -10.157 -4.196 30.186 1.00 62.88 79 GLY A O 1
ATOM 603 N N . SER A 1 80 ? -10.771 -4.519 28.045 1.00 58.59 80 SER A N 1
ATOM 604 C CA . SER A 1 80 ? -12.221 -4.542 28.288 1.00 58.59 80 SER A CA 1
ATOM 605 C C . SER A 1 80 ? -12.748 -5.849 28.905 1.00 58.59 80 SER A C 1
ATOM 607 O O . SER A 1 80 ? -13.908 -5.897 29.307 1.00 58.59 80 SER A O 1
ATOM 609 N N . ALA A 1 81 ? -11.939 -6.914 28.955 1.00 57.38 81 ALA A N 1
ATOM 610 C CA . ALA A 1 81 ? -12.312 -8.219 29.516 1.00 57.38 81 ALA A CA 1
ATOM 611 C C . ALA A 1 81 ? -11.923 -8.396 31.003 1.00 57.38 81 ALA A C 1
ATOM 613 O O . ALA A 1 81 ? -12.022 -9.505 31.534 1.00 57.38 81 ALA A O 1
ATOM 614 N N . ARG A 1 82 ? -11.444 -7.330 31.656 1.00 45.06 82 ARG A N 1
ATOM 615 C CA . ARG A 1 82 ? -11.177 -7.245 33.101 1.00 45.06 82 ARG A CA 1
ATOM 616 C C . ARG A 1 82 ? -12.192 -6.331 33.766 1.00 45.06 82 ARG A C 1
ATOM 618 O O . ARG A 1 82 ? -12.516 -6.622 34.936 1.00 45.06 82 ARG A O 1
#

Organism: Acetobacter pasteurianus (strain NBRC 105184 / IFO 3283-01) (NCBI:txid634452)